Protein AF-A0A3M1ERY5-F1 (afdb_monomer_lite)

Sequence (131 aa):
EVYDDCIANGGSEDACRQRAAAALDQCLQENCQPQEPTCEERCEAHANEVYDDCIAEGGSEDACRQRAAAALDQCLQENCQPQEPTCEERCHHEAASAYEACIERGGSERRCRRYAGEIYDECLSACSRED

Secondary structure (DSSP, 8-state):
-HHHHHHHTT--HHHHHHHHHHHHHHHHHHH-PPPPPPHHHHHHHHHHHHHHHHHHTT--HHHHHHHHHHHHHHHHHHHS--PPPPHHHHHHHHHHHHHHHHHHTT--HHHHHHHHHHHHHHHHHHHTT--

pLDDT: mean 91.46, std 8.61, range [48.97, 98.19]

Structure (mmCIF, N/CA/C/O backbone):
data_AF-A0A3M1ERY5-F1
#
_entry.id   AF-A0A3M1ERY5-F1
#
loop_
_atom_site.group_PDB
_atom_site.id
_atom_site.type_symbol
_atom_site.label_atom_id
_atom_site.label_alt_id
_atom_site.label_comp_id
_atom_site.label_asym_id
_atom_site.label_entity_id
_atom_site.label_seq_id
_atom_site.pdbx_PDB_ins_code
_atom_site.Cartn_x
_atom_site.Cartn_y
_atom_site.Cartn_z
_atom_site.occupancy
_atom_site.B_iso_or_equiv
_atom_site.auth_seq_id
_atom_site.auth_comp_id
_atom_site.auth_asym_id
_atom_site.auth_atom_id
_atom_site.pdbx_PDB_model_num
ATOM 1 N N . GLU A 1 1 ? -8.649 12.795 38.380 1.00 77.00 1 GLU A N 1
ATOM 2 C CA . GLU A 1 1 ? -9.178 11.895 37.325 1.00 77.00 1 GLU A CA 1
ATOM 3 C C . GLU A 1 1 ? -10.627 11.580 37.681 1.00 77.00 1 GLU A C 1
ATOM 5 O O . GLU A 1 1 ? -10.933 11.527 38.865 1.00 77.00 1 GLU A O 1
ATOM 10 N N . VAL A 1 2 ? -11.535 11.409 36.705 1.00 91.06 2 VAL A N 1
ATOM 11 C CA . VAL A 1 2 ? -13.008 11.372 36.927 1.00 91.06 2 VAL A CA 1
ATOM 12 C C . VAL A 1 2 ? -13.436 10.412 38.051 1.00 91.06 2 VAL A C 1
ATOM 14 O O . VAL A 1 2 ? -14.388 10.696 38.780 1.00 91.06 2 VAL A O 1
ATOM 17 N N . TYR A 1 3 ? -12.723 9.296 38.213 1.00 92.31 3 TYR A N 1
ATOM 18 C CA . TYR A 1 3 ? -12.929 8.342 39.298 1.00 92.31 3 TYR A CA 1
ATOM 19 C C . TYR A 1 3 ? -12.509 8.892 40.674 1.00 92.31 3 TYR A C 1
ATOM 21 O O . TYR A 1 3 ? -13.336 8.934 41.585 1.00 92.31 3 TYR A O 1
ATOM 29 N N . ASP A 1 4 ? -11.265 9.355 40.826 1.00 94.38 4 ASP A N 1
ATOM 30 C CA . ASP A 1 4 ? -10.732 9.867 42.097 1.00 94.38 4 ASP A CA 1
ATOM 31 C C . ASP A 1 4 ? -11.486 11.103 42.587 1.00 94.38 4 ASP A C 1
ATOM 33 O O . ASP A 1 4 ? -11.796 11.218 43.773 1.00 94.38 4 ASP A O 1
ATOM 37 N N . ASP A 1 5 ? -11.862 11.991 41.665 1.00 95.00 5 ASP A N 1
ATOM 38 C CA . ASP A 1 5 ? -12.698 13.151 41.962 1.00 95.00 5 ASP A CA 1
ATOM 39 C C . ASP A 1 5 ? -14.088 12.719 42.467 1.00 95.00 5 ASP A C 1
ATOM 41 O O . ASP A 1 5 ? -14.623 13.297 43.412 1.00 95.00 5 ASP A O 1
ATOM 45 N N . CYS A 1 6 ? -14.676 11.663 41.900 1.00 96.00 6 CYS A N 1
ATOM 46 C CA . CYS A 1 6 ? -15.961 11.126 42.352 1.00 96.00 6 CYS A CA 1
ATOM 47 C C . CYS A 1 6 ? -15.879 10.493 43.755 1.00 96.00 6 CYS A C 1
ATOM 49 O O . CYS A 1 6 ? -16.754 10.744 44.591 1.00 96.00 6 CYS A O 1
ATOM 51 N N . ILE A 1 7 ? -14.817 9.731 44.042 1.00 96.81 7 ILE A N 1
ATOM 52 C CA . ILE A 1 7 ? -14.575 9.126 45.362 1.00 96.81 7 ILE A CA 1
ATOM 53 C C . ILE A 1 7 ? -14.315 10.206 46.419 1.00 96.81 7 ILE A C 1
ATOM 55 O O . ILE A 1 7 ? -14.892 10.157 47.506 1.00 96.81 7 ILE A O 1
ATOM 59 N N . ALA A 1 8 ? -13.518 11.228 46.091 1.00 95.44 8 ALA A N 1
ATOM 60 C CA . ALA A 1 8 ? -13.240 12.355 46.982 1.00 95.44 8 ALA A CA 1
ATOM 61 C C . ALA A 1 8 ? -14.504 13.155 47.352 1.00 95.44 8 ALA A C 1
ATOM 63 O O . ALA A 1 8 ? -14.572 13.741 48.431 1.00 95.44 8 ALA A O 1
ATOM 64 N N . ASN A 1 9 ? -15.526 13.136 46.491 1.00 94.31 9 ASN A N 1
ATOM 65 C CA . ASN A 1 9 ? -16.832 13.755 46.733 1.00 94.31 9 ASN A CA 1
ATOM 66 C C . ASN A 1 9 ? -17.853 12.811 47.407 1.00 94.31 9 ASN A C 1
ATOM 68 O O . ASN A 1 9 ? -19.035 13.144 47.496 1.00 94.31 9 ASN A O 1
ATOM 72 N N . GLY A 1 10 ? -17.418 11.647 47.904 1.00 94.62 10 GLY A N 1
ATOM 73 C CA . GLY A 1 10 ? -18.258 10.715 48.665 1.00 94.62 10 GLY A CA 1
ATOM 74 C C . GLY A 1 10 ? -19.144 9.803 47.812 1.00 94.62 10 GLY A C 1
ATOM 75 O O . GLY A 1 10 ? -20.107 9.234 48.329 1.00 94.62 10 GLY A O 1
ATOM 76 N N . GLY A 1 11 ? -18.850 9.663 46.516 1.00 93.94 11 GLY A N 1
ATOM 77 C CA . GLY A 1 11 ? -19.522 8.697 45.650 1.00 93.94 11 GLY A CA 1
ATOM 78 C C . GLY A 1 11 ? -19.210 7.249 46.042 1.00 93.94 11 GLY A C 1
ATOM 79 O O . GLY A 1 11 ? -18.154 6.948 46.597 1.00 93.94 11 GLY A O 1
ATOM 80 N N . SER A 1 12 ? -20.135 6.333 45.747 1.00 96.94 12 SER A N 1
ATOM 81 C CA . SER A 1 12 ? -19.866 4.903 45.899 1.00 96.94 12 SER A CA 1
ATOM 82 C C . SER A 1 12 ? -18.941 4.410 44.789 1.00 96.94 12 SER A C 1
ATOM 84 O O . SER A 1 12 ? -18.963 4.908 43.663 1.00 96.94 12 SER A O 1
ATOM 86 N N . GLU A 1 13 ? -18.162 3.379 45.096 1.00 93.62 13 GLU A N 1
ATOM 87 C CA . GLU A 1 13 ? -17.200 2.784 44.168 1.00 93.62 13 GLU A CA 1
ATOM 88 C C . GLU A 1 13 ? -17.833 2.360 42.832 1.00 93.62 13 GLU A C 1
ATOM 90 O O . GLU A 1 13 ? -17.260 2.587 41.767 1.00 93.62 13 GLU A O 1
ATOM 95 N N . ASP A 1 14 ? -19.041 1.791 42.884 1.00 95.25 14 ASP A N 1
ATOM 96 C CA . ASP A 1 14 ? -19.788 1.353 41.701 1.00 95.25 14 ASP A CA 1
ATOM 97 C C . ASP A 1 14 ? -20.256 2.542 40.844 1.00 95.25 14 ASP A C 1
ATOM 99 O O . ASP A 1 14 ? -20.030 2.575 39.633 1.00 95.25 14 ASP A O 1
ATOM 103 N N . ALA A 1 15 ? -20.807 3.582 41.481 1.00 93.62 15 ALA A N 1
ATOM 104 C CA . ALA A 1 15 ? -21.254 4.788 40.788 1.00 93.62 15 ALA A CA 1
ATOM 105 C C . ALA A 1 15 ? -20.081 5.549 40.150 1.00 93.62 15 ALA A C 1
ATOM 107 O O . ALA A 1 15 ? -20.189 6.039 39.024 1.00 93.62 15 ALA A O 1
ATOM 108 N N . CYS A 1 16 ? -18.941 5.622 40.840 1.00 96.75 16 CYS A N 1
ATOM 109 C CA . CYS A 1 16 ? -17.747 6.276 40.318 1.00 96.75 16 CYS A CA 1
ATOM 110 C C . CYS A 1 16 ? -17.117 5.495 39.160 1.00 96.75 16 CYS A C 1
ATOM 112 O O . CYS A 1 16 ? -16.678 6.114 38.189 1.00 96.75 16 CYS A O 1
ATOM 114 N N . ARG A 1 17 ? -17.138 4.153 39.195 1.00 94.94 17 ARG A N 1
ATOM 115 C CA . ARG A 1 17 ? -16.718 3.316 38.059 1.00 94.94 17 ARG A CA 1
ATOM 116 C C . ARG A 1 17 ? -17.601 3.523 36.833 1.00 94.94 17 ARG A C 1
ATOM 118 O O . ARG A 1 17 ? -17.067 3.730 35.747 1.00 94.94 17 ARG A O 1
ATOM 125 N N . GLN A 1 18 ? -18.924 3.533 36.998 1.00 95.50 18 GLN A N 1
ATOM 126 C CA . GLN A 1 18 ? -19.842 3.801 35.884 1.00 95.50 18 GLN A CA 1
ATOM 127 C C . GLN A 1 18 ? -19.605 5.188 35.276 1.00 95.50 18 GLN A C 1
ATOM 129 O O . GLN A 1 18 ? -19.573 5.336 34.057 1.00 95.50 18 GLN A O 1
ATOM 134 N N . ARG A 1 19 ? -19.378 6.204 36.116 1.00 93.81 19 ARG A N 1
ATOM 135 C CA . ARG A 1 19 ? -19.129 7.574 35.655 1.00 93.81 19 ARG A CA 1
ATOM 136 C C . ARG A 1 19 ? -17.805 7.713 34.903 1.00 93.81 19 ARG A C 1
ATOM 138 O O . ARG A 1 19 ? -17.755 8.404 33.890 1.00 93.81 19 ARG A O 1
ATOM 145 N N . ALA A 1 20 ? -16.753 7.052 35.380 1.00 93.69 20 ALA A N 1
ATOM 146 C CA . ALA A 1 20 ? -15.468 7.015 34.694 1.00 93.69 20 ALA A CA 1
ATOM 147 C C . ALA A 1 20 ? -15.560 6.264 33.355 1.00 93.69 20 ALA A C 1
ATOM 149 O O . ALA A 1 20 ? -15.027 6.741 32.358 1.00 93.69 20 ALA A O 1
ATOM 150 N N . ALA A 1 21 ? -16.289 5.143 33.310 1.00 93.06 21 ALA A N 1
ATOM 151 C CA . ALA A 1 21 ? -16.524 4.393 32.078 1.00 93.06 21 ALA A CA 1
ATOM 152 C C . ALA A 1 21 ? -17.305 5.215 31.041 1.00 93.06 21 ALA A C 1
ATOM 154 O O . ALA A 1 21 ? -16.915 5.248 29.880 1.00 93.06 21 ALA A O 1
ATOM 155 N N . ALA A 1 22 ? -18.351 5.934 31.459 1.00 93.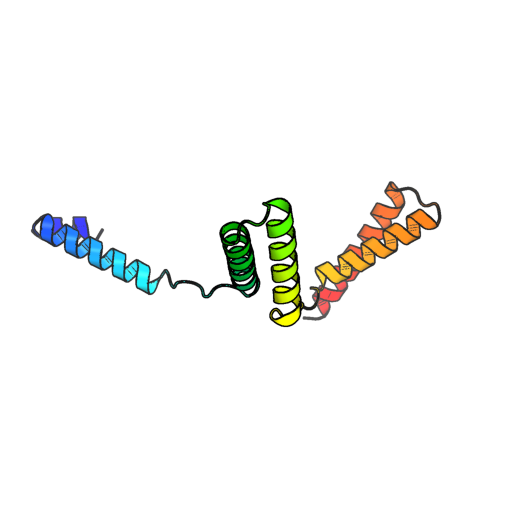88 22 ALA A N 1
ATOM 156 C CA . ALA A 1 22 ? -19.111 6.814 30.571 1.00 93.88 22 ALA A CA 1
ATOM 157 C C . ALA A 1 22 ? -18.262 7.980 30.035 1.00 93.88 22 ALA A C 1
ATOM 159 O O . ALA A 1 22 ? -18.350 8.319 28.861 1.00 93.88 22 ALA A O 1
ATOM 160 N N . ALA A 1 23 ? -17.407 8.574 30.875 1.00 92.31 23 ALA A N 1
ATOM 161 C CA . ALA A 1 23 ? -16.487 9.625 30.442 1.00 92.31 23 ALA A CA 1
ATOM 162 C C . ALA A 1 23 ? -15.432 9.105 29.448 1.00 92.31 23 ALA A C 1
ATOM 164 O O . ALA A 1 23 ? -15.070 9.815 28.512 1.00 92.31 23 ALA A O 1
ATOM 165 N N . LEU A 1 24 ? -14.955 7.870 29.634 1.00 90.19 24 LEU A N 1
ATOM 166 C CA . LEU A 1 24 ? -14.048 7.216 28.693 1.00 90.19 24 LEU A CA 1
ATOM 167 C C . LEU A 1 24 ? -14.744 6.914 27.361 1.00 90.19 24 LEU A C 1
ATOM 169 O O . LEU A 1 24 ? -14.187 7.228 26.317 1.00 90.19 24 LEU A O 1
ATOM 173 N N . ASP A 1 25 ? -15.952 6.350 27.393 1.00 89.81 25 ASP A N 1
ATOM 174 C CA . ASP A 1 25 ? -16.746 6.059 26.193 1.00 89.81 25 ASP A CA 1
ATOM 175 C C . ASP A 1 25 ? -17.012 7.329 25.377 1.00 89.81 25 ASP A C 1
ATOM 177 O O . ASP A 1 25 ? -16.753 7.365 24.177 1.00 89.81 25 ASP A O 1
ATOM 181 N N . GLN A 1 26 ? -17.408 8.411 26.050 1.00 88.94 26 GLN A N 1
ATOM 182 C CA . GLN A 1 26 ? -17.601 9.705 25.409 1.00 88.94 26 GLN A CA 1
ATOM 183 C C . GLN A 1 26 ? -16.290 10.245 24.814 1.00 88.94 26 GLN A C 1
ATOM 185 O O . GLN A 1 26 ? -16.268 10.680 23.667 1.00 88.94 26 GLN A O 1
ATOM 190 N N . CYS A 1 27 ? -15.178 10.169 25.551 1.00 89.25 27 CYS A N 1
ATOM 191 C CA . CYS A 1 27 ? -13.872 10.589 25.045 1.00 89.25 27 CYS A CA 1
ATOM 192 C C . CYS A 1 27 ? -13.480 9.810 23.781 1.00 89.25 27 CYS A C 1
ATOM 194 O O . CYS A 1 27 ? -13.023 10.411 22.811 1.00 89.25 27 CYS A O 1
ATOM 196 N N . LEU A 1 28 ? -13.700 8.494 23.766 1.00 87.81 28 LEU A N 1
ATOM 197 C CA . LEU A 1 28 ? -13.439 7.655 22.601 1.00 87.81 28 LEU A CA 1
ATOM 198 C C . LEU A 1 28 ? -14.363 8.017 21.433 1.00 87.81 28 LEU A C 1
ATOM 200 O O . LEU A 1 28 ? -13.889 8.129 20.314 1.00 87.81 28 LEU A O 1
ATOM 204 N N . GLN A 1 29 ? -15.648 8.278 21.665 1.00 84.19 29 GLN A N 1
ATOM 205 C CA . GLN A 1 29 ? -16.562 8.707 20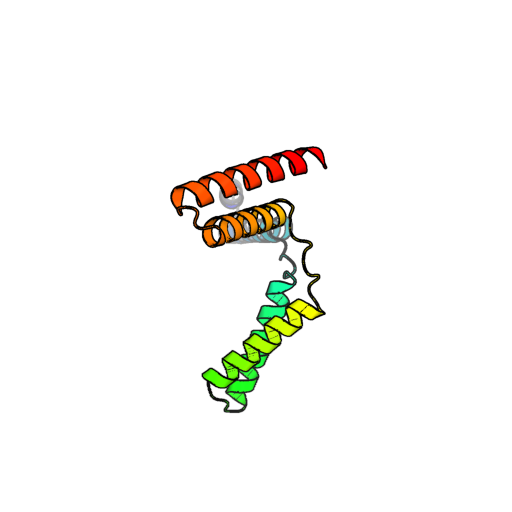.599 1.00 84.19 29 GLN A CA 1
ATOM 206 C C . GLN A 1 29 ? -16.191 10.077 20.014 1.00 84.19 29 GLN A C 1
ATOM 208 O O . GLN A 1 29 ? -16.296 10.281 18.806 1.00 84.19 29 GLN A O 1
ATOM 213 N N . GLU A 1 30 ? -15.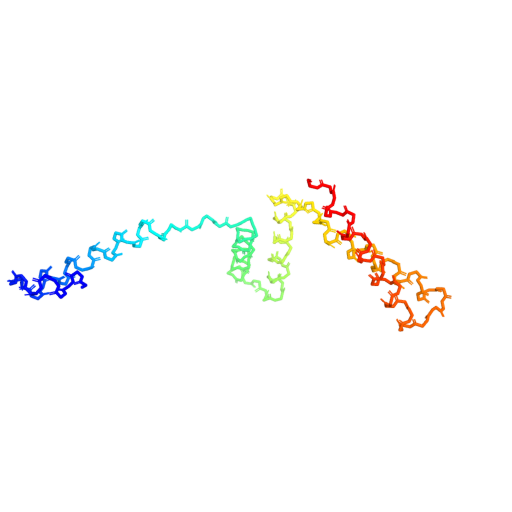756 11.016 20.857 1.00 84.88 30 GLU A N 1
ATOM 214 C CA . GLU A 1 30 ? -15.396 12.373 20.434 1.00 84.88 30 GLU A CA 1
ATOM 215 C C . GLU A 1 30 ? -14.017 12.438 19.762 1.00 84.88 30 GLU A C 1
ATOM 217 O O . GLU A 1 30 ? -13.823 13.232 18.844 1.00 84.88 30 GLU A O 1
ATOM 222 N N . ASN A 1 31 ? -13.058 11.616 20.202 1.00 86.25 31 ASN A N 1
ATOM 223 C CA . ASN A 1 31 ? -11.653 11.713 19.780 1.00 86.25 31 ASN A CA 1
ATOM 224 C C . ASN A 1 31 ? -11.182 10.541 18.912 1.00 86.25 31 ASN A C 1
ATOM 226 O O . ASN A 1 31 ? -10.112 10.615 18.309 1.00 86.25 31 ASN A O 1
ATOM 230 N N . CYS A 1 32 ? -11.950 9.458 18.838 1.00 81.75 32 CYS A N 1
ATOM 231 C CA . CYS A 1 32 ? -11.651 8.291 18.020 1.00 81.75 32 CYS A CA 1
ATOM 232 C C . CYS A 1 32 ? -12.825 8.046 17.073 1.00 81.75 32 CYS A C 1
ATOM 234 O O . CYS A 1 32 ? -13.673 7.183 17.297 1.00 81.75 32 CYS A O 1
ATOM 236 N N . GLN A 1 33 ? -12.875 8.818 15.989 1.00 72.12 33 GLN A N 1
ATOM 237 C CA . GLN A 1 33 ? -13.776 8.496 14.890 1.00 72.12 33 GLN A CA 1
ATOM 238 C C . GLN A 1 33 ? -13.216 7.290 14.124 1.00 72.12 33 GLN A C 1
ATOM 240 O O . GLN A 1 33 ? -12.019 7.285 13.813 1.00 72.12 33 GLN A O 1
ATOM 245 N N . PRO A 1 34 ? -14.037 6.267 13.817 1.00 66.06 34 PRO A N 1
ATOM 246 C CA . PRO A 1 34 ? -13.618 5.221 12.899 1.00 66.06 34 PRO A CA 1
ATOM 247 C C . PRO A 1 34 ? -13.293 5.886 11.561 1.00 66.06 34 PRO A C 1
ATOM 249 O O . PRO A 1 34 ? -14.138 6.568 10.982 1.00 66.06 34 PRO A O 1
ATOM 252 N N . GLN A 1 35 ? -12.048 5.741 11.113 1.00 72.31 35 GLN A N 1
ATOM 253 C CA . GLN A 1 35 ? -11.646 6.237 9.803 1.00 72.31 35 GLN A CA 1
ATOM 254 C C . GLN A 1 35 ? -12.347 5.387 8.745 1.00 72.31 35 GLN A C 1
ATOM 256 O O . GLN A 1 35 ? -12.407 4.161 8.867 1.00 72.31 35 GLN A O 1
ATOM 261 N N . GLU A 1 36 ? -12.924 6.039 7.737 1.00 81.25 36 GLU A N 1
ATOM 262 C CA . GLU A 1 36 ? -13.432 5.318 6.576 1.00 81.25 36 GLU A CA 1
ATOM 263 C C . GLU A 1 36 ? -12.259 4.608 5.886 1.00 81.25 36 GLU A C 1
ATOM 265 O O . GLU A 1 36 ? -11.190 5.210 5.754 1.00 81.25 36 GLU A O 1
ATOM 270 N N . PRO A 1 37 ? -12.430 3.346 5.452 1.00 86.06 37 PRO A N 1
ATOM 271 C CA . PRO A 1 37 ? -11.348 2.605 4.827 1.00 86.06 37 PRO A CA 1
ATOM 272 C C . PRO A 1 37 ? -10.912 3.287 3.529 1.00 86.06 37 PRO A C 1
ATOM 274 O O . PRO A 1 37 ? -11.742 3.692 2.696 1.00 86.06 37 PRO A O 1
ATOM 277 N N . THR A 1 38 ? -9.598 3.369 3.341 1.00 88.38 38 THR A N 1
ATOM 278 C CA . THR A 1 38 ? -8.968 3.852 2.109 1.00 88.38 38 THR A CA 1
ATOM 279 C C . THR A 1 38 ? -9.386 3.012 0.901 1.00 88.38 38 THR A C 1
ATOM 281 O O . THR A 1 38 ? -9.992 1.944 1.022 1.00 88.38 38 THR A O 1
ATOM 284 N N . CYS A 1 39 ? -9.110 3.509 -0.309 1.00 90.56 39 CYS A N 1
ATOM 285 C CA . CYS A 1 39 ? -9.419 2.744 -1.515 1.00 90.56 39 CYS A CA 1
ATOM 286 C C . CYS A 1 39 ? -8.665 1.413 -1.548 1.00 90.56 39 CYS A C 1
ATOM 288 O O . CYS A 1 39 ? -9.284 0.381 -1.812 1.00 90.56 39 CYS A O 1
ATOM 290 N N . GLU A 1 40 ? -7.376 1.441 -1.196 1.00 91.56 40 GLU A N 1
ATOM 291 C CA . GLU A 1 40 ? -6.555 0.240 -1.073 1.00 91.56 40 GLU A CA 1
ATOM 292 C C . GLU A 1 40 ? -7.145 -0.754 -0.070 1.00 91.56 40 GLU A C 1
ATOM 294 O O . GLU A 1 40 ? -7.404 -1.891 -0.454 1.00 91.56 40 GLU A O 1
ATOM 299 N N . GLU A 1 41 ? -7.486 -0.320 1.149 1.00 92.50 41 GLU A N 1
ATOM 300 C CA . GLU A 1 41 ? -8.052 -1.213 2.174 1.00 92.50 41 GLU A CA 1
ATOM 301 C C . GLU A 1 41 ? -9.360 -1.878 1.720 1.00 92.50 41 GLU A C 1
ATOM 303 O O . GLU A 1 41 ? -9.609 -3.050 2.013 1.00 92.50 41 GLU A O 1
ATOM 308 N N . ARG A 1 42 ? -10.209 -1.161 0.970 1.00 94.25 42 ARG A N 1
ATOM 309 C CA . ARG A 1 42 ? -11.437 -1.748 0.407 1.00 94.25 42 ARG A CA 1
ATOM 310 C C . ARG A 1 42 ? -11.134 -2.787 -0.670 1.00 94.25 42 ARG A C 1
ATOM 312 O O . ARG A 1 42 ? -11.804 -3.818 -0.716 1.00 94.2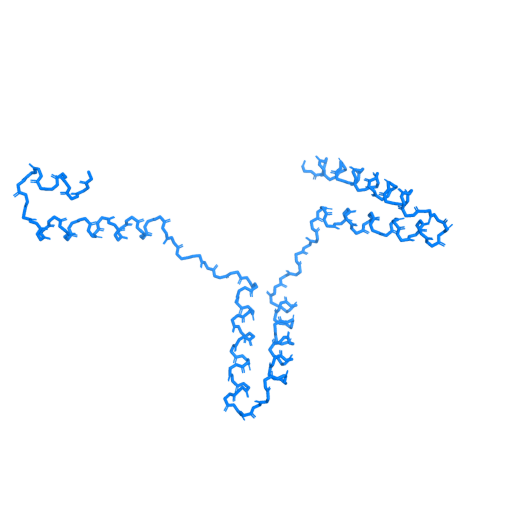5 42 ARG A O 1
ATOM 319 N N . CYS A 1 43 ? -10.153 -2.532 -1.531 1.00 95.94 43 CYS A N 1
ATOM 320 C CA . CYS A 1 43 ? -9.748 -3.492 -2.554 1.00 95.94 43 CYS A CA 1
ATOM 321 C C . CYS A 1 43 ? -9.042 -4.716 -1.949 1.00 95.94 43 CYS A C 1
ATOM 323 O O . CYS A 1 43 ? -9.264 -5.835 -2.411 1.00 95.94 43 CYS A O 1
ATOM 325 N N . GLU A 1 44 ? -8.258 -4.541 -0.884 1.00 95.44 44 GLU A N 1
ATOM 326 C CA . GLU A 1 44 ? -7.668 -5.644 -0.122 1.00 95.44 44 GLU A CA 1
ATOM 327 C C . GLU A 1 44 ? -8.741 -6.496 0.556 1.00 95.44 44 GLU A C 1
ATOM 329 O O . GLU A 1 44 ? -8.685 -7.725 0.488 1.00 95.44 44 GLU A O 1
ATOM 334 N N . ALA A 1 45 ? -9.749 -5.873 1.172 1.00 96.19 45 ALA A N 1
ATOM 335 C CA . ALA A 1 45 ? -10.883 -6.597 1.739 1.00 96.19 45 ALA A CA 1
ATOM 336 C C . ALA A 1 45 ? -11.594 -7.439 0.667 1.00 96.19 45 ALA A C 1
ATOM 338 O O . ALA A 1 45 ? -11.784 -8.638 0.862 1.00 96.19 45 ALA A O 1
ATOM 339 N N . HIS A 1 46 ? -11.872 -6.849 -0.500 1.00 95.94 46 HIS A N 1
ATOM 340 C CA . HIS A 1 46 ? -12.479 -7.565 -1.622 1.00 95.94 46 HIS A CA 1
ATOM 341 C C . HIS A 1 46 ? -11.624 -8.750 -2.105 1.00 95.94 46 HIS A C 1
ATOM 343 O O . HIS A 1 46 ? -12.138 -9.840 -2.352 1.00 95.94 46 HIS A O 1
ATOM 349 N N . ALA A 1 47 ? -10.307 -8.568 -2.217 1.00 96.94 47 ALA A N 1
ATOM 350 C CA . ALA A 1 47 ? -9.396 -9.636 -2.613 1.00 96.94 47 ALA A CA 1
ATOM 351 C C . ALA A 1 47 ? -9.371 -10.793 -1.601 1.00 96.94 47 ALA A C 1
ATOM 353 O O . ALA A 1 47 ? -9.317 -11.958 -2.002 1.00 96.94 47 ALA A O 1
ATOM 354 N N . ASN A 1 48 ? -9.448 -10.486 -0.303 1.00 97.50 48 ASN A N 1
ATOM 355 C CA . ASN A 1 48 ? -9.563 -11.500 0.744 1.00 97.50 48 ASN A CA 1
ATOM 356 C C . ASN A 1 48 ? -10.889 -12.268 0.646 1.00 97.50 48 ASN A C 1
ATOM 358 O O . ASN A 1 48 ? -10.869 -13.492 0.720 1.00 97.50 48 ASN A O 1
ATOM 362 N N . GLU A 1 49 ? -12.012 -11.595 0.377 1.00 97.75 49 GLU A N 1
ATOM 363 C CA . GLU A 1 49 ? -13.294 -12.278 0.134 1.00 97.75 49 GLU A CA 1
ATOM 364 C C . GLU A 1 49 ? -13.194 -13.249 -1.056 1.00 97.75 49 GLU A C 1
ATOM 366 O O . GLU A 1 49 ? -13.594 -14.407 -0.954 1.00 97.75 49 GLU A O 1
ATOM 371 N N . VAL A 1 50 ? -12.563 -12.829 -2.160 1.00 97.56 50 VAL A N 1
ATOM 372 C CA . VAL A 1 50 ? -12.324 -13.694 -3.332 1.00 97.56 50 VAL A CA 1
ATOM 373 C C . VAL A 1 50 ? -11.448 -14.904 -2.988 1.00 97.56 50 VAL A C 1
ATOM 375 O O . VAL A 1 50 ? -11.660 -15.999 -3.522 1.00 97.56 50 VAL A O 1
ATOM 378 N N . TYR A 1 51 ? -10.447 -14.720 -2.125 1.00 97.75 51 TYR A N 1
ATOM 379 C CA . TYR A 1 51 ? -9.612 -15.812 -1.635 1.00 97.75 51 TYR A CA 1
ATOM 380 C C . TYR A 1 51 ? -10.431 -16.809 -0.808 1.00 97.75 51 TYR A C 1
ATOM 382 O O . TYR A 1 51 ? -10.397 -18.008 -1.097 1.00 97.75 51 TYR A O 1
ATOM 390 N N . ASP A 1 52 ? -11.169 -16.318 0.186 1.00 98.06 52 ASP A N 1
ATOM 391 C CA . ASP A 1 52 ? -11.947 -17.140 1.112 1.00 98.06 52 ASP A CA 1
ATOM 392 C C . ASP A 1 52 ? -13.032 -17.935 0.379 1.00 98.06 52 ASP A C 1
ATOM 394 O O . ASP A 1 52 ? -13.163 -19.144 0.597 1.00 98.06 52 ASP A O 1
ATOM 398 N N . ASP A 1 53 ? -13.732 -17.300 -0.564 1.00 97.88 53 ASP A N 1
ATOM 399 C CA . ASP A 1 53 ? -14.712 -17.962 -1.426 1.00 97.88 53 ASP A CA 1
ATOM 400 C C . ASP A 1 53 ? -14.059 -19.079 -2.252 1.00 97.88 53 ASP A C 1
ATOM 402 O O . ASP A 1 53 ? -14.543 -20.210 -2.280 1.00 97.88 53 ASP A O 1
ATOM 406 N N . CYS A 1 54 ? -12.905 -18.809 -2.868 1.00 98.19 54 CYS A N 1
ATOM 407 C CA . CYS A 1 54 ? -12.181 -19.803 -3.660 1.00 98.19 54 CYS A CA 1
ATOM 408 C C . CYS A 1 54 ? -11.748 -21.023 -2.828 1.00 98.19 54 CYS A C 1
ATOM 410 O O . CYS A 1 54 ? -11.843 -22.162 -3.297 1.00 98.19 54 CYS A O 1
ATOM 412 N N . ILE A 1 55 ? -11.295 -20.809 -1.589 1.00 98.12 55 ILE A N 1
ATOM 413 C CA . ILE A 1 55 ? -10.945 -21.895 -0.664 1.00 98.12 55 ILE A CA 1
ATOM 414 C C . ILE A 1 55 ? -12.196 -22.676 -0.251 1.00 98.12 55 ILE A C 1
ATOM 416 O O . ILE A 1 55 ? -12.165 -23.910 -0.227 1.00 98.12 55 ILE A O 1
ATOM 420 N N . ALA A 1 56 ? -13.305 -21.988 0.028 1.00 97.62 56 ALA A N 1
ATOM 421 C CA . ALA A 1 56 ? -14.578 -22.618 0.372 1.00 97.62 56 ALA A CA 1
ATOM 422 C C . ALA A 1 56 ? -15.139 -23.476 -0.780 1.00 97.62 56 ALA A C 1
ATOM 424 O O . ALA A 1 56 ? -15.725 -24.532 -0.533 1.00 97.62 56 ALA A O 1
ATOM 425 N N . GLU A 1 57 ? -14.896 -23.079 -2.032 1.00 96.94 57 GLU A N 1
ATOM 426 C CA . GLU A 1 57 ? -15.216 -23.854 -3.240 1.00 96.94 57 GLU A CA 1
ATOM 427 C C . GLU A 1 57 ? -14.269 -25.052 -3.477 1.00 96.94 57 GLU A C 1
ATOM 429 O O . GLU A 1 57 ? -14.473 -25.838 -4.407 1.00 96.94 57 GLU A O 1
ATOM 434 N N . GLY A 1 58 ? -13.248 -25.236 -2.633 1.00 96.94 58 GLY A N 1
ATOM 435 C CA . GLY A 1 58 ? -12.286 -26.336 -2.724 1.00 96.94 58 GLY A CA 1
ATOM 436 C C . GLY A 1 58 ? -11.109 -26.067 -3.665 1.00 96.94 58 GLY A C 1
ATOM 437 O O . GLY A 1 58 ? -10.445 -27.012 -4.101 1.00 96.94 58 GLY A O 1
ATOM 438 N N . GLY A 1 59 ? -10.845 -24.800 -3.994 1.00 95.62 59 GLY A N 1
ATOM 439 C CA . GLY A 1 59 ? -9.657 -24.386 -4.731 1.00 95.62 59 GLY A CA 1
ATOM 440 C C . GLY A 1 59 ? -8.361 -24.661 -3.962 1.00 95.62 59 GLY A C 1
ATOM 441 O O . GLY A 1 59 ? -8.339 -24.790 -2.738 1.00 95.62 59 GLY A O 1
ATOM 442 N N . SER A 1 60 ? -7.247 -24.768 -4.687 1.00 97.75 60 SER A N 1
ATOM 443 C CA . SER A 1 60 ? -5.928 -24.857 -4.062 1.00 97.75 60 SER A CA 1
ATOM 444 C C . SER A 1 60 ? -5.459 -23.482 -3.591 1.00 97.75 60 SER A C 1
ATOM 446 O O . SER A 1 60 ? -5.717 -22.473 -4.243 1.00 97.75 60 SER A O 1
ATOM 448 N N . GLU A 1 61 ? -4.698 -23.453 -2.497 1.00 95.31 61 GLU A N 1
ATOM 449 C CA . GLU A 1 61 ? -4.157 -22.218 -1.915 1.00 95.31 61 GLU A CA 1
ATOM 450 C C . GLU A 1 61 ? -3.425 -21.344 -2.947 1.00 95.31 61 GLU A C 1
ATOM 452 O O . GLU A 1 61 ? -3.657 -20.140 -3.021 1.00 95.31 61 GLU A O 1
ATOM 457 N N . ASP A 1 62 ? -2.596 -21.955 -3.795 1.00 95.31 62 ASP A N 1
ATOM 458 C CA . ASP A 1 62 ? -1.839 -21.247 -4.831 1.00 95.31 62 ASP A CA 1
ATOM 459 C C . ASP A 1 62 ? -2.752 -20.613 -5.897 1.00 95.31 62 ASP A C 1
ATOM 461 O O . ASP A 1 62 ? -2.597 -19.441 -6.239 1.00 95.31 62 ASP A O 1
ATOM 465 N N . ALA A 1 63 ? -3.769 -21.349 -6.361 1.00 94.50 63 ALA A N 1
ATOM 466 C CA . ALA A 1 63 ? -4.726 -20.838 -7.339 1.00 94.50 63 ALA A CA 1
ATOM 467 C C . ALA A 1 63 ? -5.600 -19.721 -6.749 1.00 94.50 63 ALA A C 1
ATOM 469 O O . ALA A 1 63 ? -5.850 -18.715 -7.413 1.00 94.50 63 ALA A O 1
ATOM 470 N N . CYS A 1 64 ? -6.028 -19.868 -5.493 1.00 97.62 64 CYS A N 1
ATOM 471 C CA . CYS A 1 64 ? -6.830 -18.858 -4.811 1.00 97.62 64 CYS A CA 1
ATOM 472 C C . CYS A 1 64 ? -6.027 -17.585 -4.532 1.00 97.62 64 CYS A C 1
ATOM 474 O O . CYS A 1 64 ? -6.553 -16.493 -4.732 1.00 97.62 64 CYS A O 1
ATOM 476 N N . ARG A 1 65 ? -4.738 -17.690 -4.173 1.00 95.62 65 ARG A N 1
ATOM 477 C CA . ARG A 1 65 ? -3.855 -16.517 -4.045 1.00 95.62 65 ARG A CA 1
ATOM 478 C C . ARG A 1 65 ? -3.693 -15.771 -5.361 1.00 95.62 65 ARG A C 1
ATOM 480 O O . ARG A 1 65 ? -3.795 -14.550 -5.372 1.00 95.62 65 ARG A O 1
ATOM 487 N N . GLN A 1 66 ? -3.472 -16.485 -6.464 1.00 95.12 66 GLN A N 1
ATOM 488 C CA . GLN A 1 66 ? -3.373 -15.853 -7.783 1.00 95.12 66 GLN A CA 1
ATOM 489 C C . GLN A 1 66 ? -4.677 -15.139 -8.163 1.00 95.12 66 GLN A C 1
ATOM 491 O O . GLN A 1 66 ? -4.644 -14.019 -8.668 1.00 95.12 66 GLN A O 1
ATOM 496 N N . ARG A 1 67 ? -5.831 -15.755 -7.876 1.00 95.69 67 ARG A N 1
ATOM 497 C CA . ARG A 1 67 ? -7.149 -15.167 -8.149 1.00 95.69 67 ARG A CA 1
ATOM 498 C C . ARG A 1 67 ? -7.416 -13.916 -7.309 1.00 95.69 67 ARG A C 1
ATOM 500 O O . ARG A 1 67 ? -7.876 -12.917 -7.851 1.00 95.69 67 ARG A O 1
ATOM 507 N N . ALA A 1 68 ? -7.098 -13.963 -6.020 1.00 95.06 68 ALA A N 1
ATOM 508 C CA . ALA A 1 68 ? -7.217 -12.826 -5.115 1.00 95.06 68 ALA A CA 1
ATOM 509 C C . ALA A 1 68 ? -6.294 -11.670 -5.521 1.00 95.06 68 ALA A C 1
ATOM 511 O O . ALA A 1 68 ? -6.733 -10.527 -5.580 1.00 95.06 68 ALA A O 1
ATOM 512 N N . ALA A 1 69 ? -5.043 -11.966 -5.889 1.00 93.31 69 ALA A N 1
ATOM 513 C CA . ALA A 1 69 ? -4.101 -10.960 -6.376 1.00 93.31 69 ALA A CA 1
ATOM 514 C C . ALA A 1 69 ? -4.594 -10.276 -7.663 1.00 93.31 69 ALA A C 1
ATOM 516 O O . ALA A 1 69 ? -4.501 -9.058 -7.782 1.00 93.31 69 ALA A O 1
ATOM 517 N N . ALA A 1 70 ? -5.167 -11.038 -8.600 1.00 93.88 70 ALA A N 1
ATOM 518 C CA . ALA A 1 70 ? -5.764 -10.472 -9.808 1.00 93.88 70 ALA A CA 1
ATOM 519 C C . ALA A 1 70 ? -6.991 -9.592 -9.500 1.00 93.88 70 ALA A C 1
ATOM 521 O O . ALA A 1 70 ? -7.151 -8.538 -10.108 1.00 93.88 70 ALA A O 1
ATOM 522 N N . ALA A 1 71 ? -7.834 -9.996 -8.543 1.00 94.62 71 ALA A N 1
ATOM 523 C CA . ALA A 1 71 ? -8.980 -9.197 -8.104 1.00 94.62 71 ALA A CA 1
ATOM 524 C C . ALA A 1 71 ? -8.551 -7.889 -7.416 1.00 94.62 71 ALA A C 1
ATOM 526 O O . ALA A 1 71 ? -9.170 -6.851 -7.646 1.00 94.62 71 ALA A O 1
ATOM 527 N N . LEU A 1 72 ? -7.476 -7.925 -6.618 1.00 94.12 72 LEU A N 1
ATOM 528 C CA . LEU A 1 72 ? -6.877 -6.737 -6.006 1.00 94.12 72 LEU A CA 1
ATOM 529 C C . LEU A 1 72 ? -6.387 -5.753 -7.072 1.00 94.12 72 LEU A C 1
ATOM 531 O O . LEU A 1 72 ? -6.793 -4.596 -7.061 1.00 94.12 72 LEU A O 1
ATOM 535 N N . ASP A 1 73 ? -5.550 -6.224 -7.998 1.00 91.00 73 ASP A N 1
ATOM 536 C CA . ASP A 1 73 ? -4.967 -5.409 -9.070 1.00 91.00 73 ASP A CA 1
ATOM 537 C C . ASP A 1 73 ? -6.055 -4.745 -9.925 1.00 91.00 73 ASP A C 1
ATOM 539 O O . ASP A 1 73 ? -6.063 -3.526 -10.108 1.00 91.00 73 ASP A O 1
ATOM 543 N N . GLN A 1 74 ? -7.051 -5.532 -10.337 1.00 91.88 74 GLN A N 1
ATOM 544 C CA . GLN A 1 74 ? -8.197 -5.032 -11.082 1.00 91.88 74 GLN A CA 1
ATOM 545 C C . GLN A 1 74 ? -8.989 -3.988 -10.277 1.00 91.88 74 GLN A C 1
ATOM 547 O O . GLN A 1 74 ? -9.317 -2.923 -10.803 1.00 91.88 74 GLN A O 1
ATOM 552 N N . CYS A 1 75 ? -9.278 -4.255 -9.000 1.00 94.06 75 CYS A N 1
ATOM 553 C CA . CYS A 1 75 ? -10.008 -3.316 -8.151 1.00 94.06 75 CYS A CA 1
ATOM 554 C C . CYS A 1 75 ? -9.269 -1.983 -8.019 1.00 94.06 75 CYS A C 1
ATOM 556 O O . CYS A 1 75 ? -9.892 -0.933 -8.195 1.00 94.06 75 CYS A O 1
ATOM 558 N N . LEU A 1 76 ? -7.957 -2.027 -7.765 1.00 91.38 76 LEU A N 1
ATOM 559 C CA . LEU A 1 76 ? -7.114 -0.841 -7.659 1.00 91.38 76 LEU A CA 1
ATOM 560 C C . LEU A 1 76 ? -7.126 -0.048 -8.966 1.00 91.38 76 LEU A C 1
ATOM 562 O O . LEU A 1 76 ? -7.323 1.160 -8.935 1.00 91.38 76 LEU A O 1
ATOM 566 N N . GLN A 1 77 ? -6.991 -0.712 -10.113 1.00 87.25 77 GLN A N 1
ATOM 567 C CA . GLN A 1 77 ? -6.975 -0.042 -11.411 1.00 87.25 77 GLN A CA 1
ATOM 568 C C . GLN A 1 77 ? -8.326 0.594 -11.783 1.00 87.25 77 GLN A C 1
ATOM 570 O O . GLN A 1 77 ? -8.357 1.665 -12.391 1.00 87.25 77 GLN A O 1
ATOM 575 N N . GLU A 1 78 ? -9.442 -0.069 -11.471 1.00 87.25 78 GLU A N 1
ATOM 576 C CA . GLU A 1 78 ? -10.781 0.384 -11.868 1.00 87.25 78 GLU A CA 1
ATOM 577 C C . GLU A 1 78 ? -11.397 1.391 -10.890 1.00 87.25 78 GLU A C 1
ATOM 579 O O . GLU A 1 78 ? -12.133 2.288 -11.308 1.00 87.25 78 GLU A O 1
ATOM 584 N N . ASN A 1 79 ? -11.132 1.235 -9.591 1.00 86.19 79 ASN A N 1
ATOM 585 C CA . ASN A 1 79 ? -11.848 1.950 -8.531 1.00 86.19 79 ASN A CA 1
ATOM 586 C C . ASN A 1 79 ? -10.970 2.942 -7.777 1.00 86.19 79 ASN A C 1
ATOM 588 O O . ASN A 1 79 ? -11.501 3.883 -7.180 1.00 86.19 79 ASN A O 1
ATOM 592 N N . CYS A 1 80 ? -9.652 2.754 -7.795 1.00 87.50 80 CYS A N 1
ATOM 593 C CA . CYS A 1 80 ? -8.724 3.711 -7.223 1.00 87.50 80 CYS A CA 1
ATOM 594 C C . CYS A 1 80 ? -8.158 4.555 -8.361 1.00 87.50 80 CYS A C 1
ATOM 596 O O . CYS A 1 80 ? -7.665 4.043 -9.363 1.00 87.50 80 CYS A O 1
ATOM 598 N N . GLN A 1 81 ? -8.273 5.881 -8.243 1.00 72.44 81 GLN A N 1
ATOM 599 C CA . GLN A 1 81 ? -7.586 6.751 -9.191 1.00 72.44 81 GLN A CA 1
ATOM 600 C C . GLN A 1 81 ? -6.092 6.431 -9.101 1.00 72.44 81 GLN A C 1
ATOM 602 O O . GLN A 1 81 ? -5.573 6.415 -7.980 1.00 72.44 81 GLN A O 1
ATOM 607 N N . PRO A 1 82 ? -5.396 6.179 -10.227 1.00 63.88 82 PRO A N 1
ATOM 608 C CA . PRO A 1 82 ? -3.947 6.168 -10.198 1.00 63.88 82 PRO A CA 1
ATOM 609 C C . PRO A 1 82 ? -3.549 7.535 -9.659 1.00 63.88 82 PRO A C 1
ATOM 611 O O . PRO A 1 82 ? -3.865 8.555 -10.275 1.00 63.88 82 PRO A O 1
ATOM 614 N N . GLN A 1 83 ? -2.961 7.559 -8.463 1.00 64.19 83 GLN A N 1
ATOM 615 C CA . GLN A 1 83 ? -2.445 8.804 -7.923 1.00 64.19 83 GLN A CA 1
ATOM 616 C C . GLN A 1 83 ? -1.465 9.332 -8.963 1.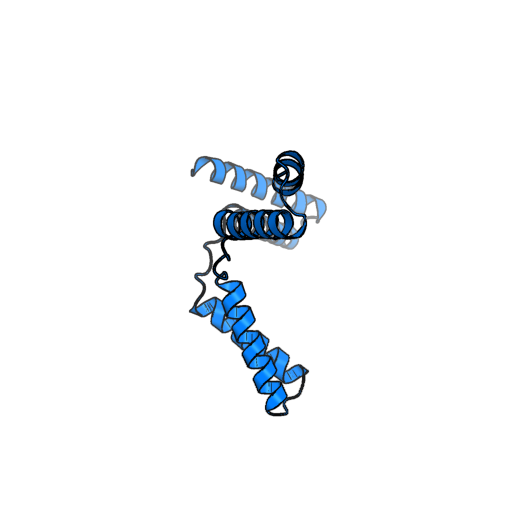00 64.19 83 GLN A C 1
ATOM 618 O O . GLN A 1 83 ? -0.601 8.587 -9.438 1.00 64.19 83 GLN A O 1
ATOM 623 N N . GLU A 1 84 ? -1.663 10.579 -9.394 1.00 72.75 84 GLU A N 1
ATOM 624 C CA . GLU A 1 84 ? -0.661 11.209 -10.239 1.00 72.75 84 GLU A CA 1
ATOM 625 C C . GLU A 1 84 ? 0.661 11.115 -9.480 1.00 72.75 84 GLU A C 1
ATOM 627 O O . GLU A 1 84 ? 0.686 11.445 -8.288 1.00 72.75 84 GLU A O 1
ATOM 632 N N . PRO A 1 85 ? 1.728 10.603 -10.120 1.00 78.88 85 PRO A N 1
ATOM 633 C CA . PRO A 1 85 ? 2.980 10.394 -9.426 1.00 78.88 85 PRO A CA 1
ATOM 634 C C . PRO A 1 85 ? 3.391 11.725 -8.820 1.00 78.88 85 PRO A C 1
ATOM 636 O O . PRO A 1 85 ? 3.381 12.762 -9.501 1.00 78.88 85 PRO A O 1
ATOM 639 N N . THR A 1 86 ? 3.733 11.698 -7.536 1.00 86.50 86 THR A N 1
ATOM 640 C CA . THR A 1 86 ? 4.219 12.887 -6.850 1.00 86.50 86 THR A CA 1
ATOM 641 C C . THR A 1 86 ? 5.409 13.456 -7.619 1.00 86.50 86 THR A C 1
ATOM 643 O O . THR A 1 86 ? 6.082 12.759 -8.389 1.00 86.50 86 THR A O 1
ATOM 646 N N . CYS A 1 87 ? 5.706 14.740 -7.414 1.00 90.38 87 CYS A N 1
ATOM 647 C CA . CYS A 1 87 ? 6.946 15.296 -7.950 1.00 90.38 87 CYS A CA 1
ATOM 648 C C . CYS A 1 87 ? 8.147 14.389 -7.618 1.00 90.38 87 CYS A C 1
ATOM 650 O O . CYS A 1 87 ? 8.957 14.104 -8.497 1.00 90.38 87 CYS A O 1
ATOM 652 N N . GLU A 1 88 ? 8.242 13.926 -6.368 1.00 90.19 88 GLU A N 1
ATOM 653 C CA . GLU A 1 88 ? 9.358 13.109 -5.901 1.00 90.19 88 GLU A CA 1
ATOM 654 C C . GLU A 1 88 ? 9.493 11.817 -6.716 1.00 90.19 88 GLU A C 1
ATOM 656 O O . GLU A 1 88 ? 10.578 11.501 -7.208 1.00 90.19 88 GLU A O 1
ATOM 661 N N . GLU A 1 89 ? 8.383 11.116 -6.949 1.00 89.19 89 GLU A N 1
ATOM 662 C CA . GLU A 1 89 ? 8.349 9.902 -7.769 1.00 89.19 89 GLU A CA 1
ATOM 663 C C . GLU A 1 89 ? 8.747 10.173 -9.223 1.00 89.19 89 GLU A C 1
ATOM 665 O O . GLU A 1 89 ? 9.520 9.412 -9.816 1.00 89.19 89 GLU A O 1
ATOM 670 N N . ARG A 1 90 ? 8.286 11.290 -9.798 1.00 92.06 90 ARG A N 1
ATOM 671 C CA . ARG A 1 90 ? 8.683 11.714 -11.149 1.00 92.06 90 ARG A CA 1
ATOM 672 C C . ARG A 1 90 ? 10.187 11.988 -11.229 1.00 92.06 90 ARG A C 1
ATOM 674 O O . ARG A 1 90 ? 10.840 11.519 -12.162 1.00 92.06 90 ARG A O 1
ATOM 681 N N . CYS A 1 91 ? 10.746 12.684 -10.240 1.00 95.69 91 CYS A N 1
ATOM 682 C CA . CYS A 1 91 ? 12.179 12.958 -10.156 1.00 95.69 91 CYS A CA 1
ATOM 683 C C . CYS A 1 91 ? 12.998 11.679 -9.971 1.00 95.69 91 CYS A C 1
ATOM 685 O O . CYS A 1 91 ? 14.059 11.522 -10.581 1.00 95.69 91 CYS A O 1
ATOM 687 N N . HIS A 1 92 ? 12.503 10.732 -9.174 1.00 94.56 92 HIS A N 1
ATOM 688 C CA . HIS A 1 92 ? 13.126 9.423 -9.016 1.00 94.56 92 HIS A CA 1
ATOM 689 C C . HIS A 1 92 ? 13.171 8.648 -10.334 1.00 94.56 92 HIS A C 1
ATOM 691 O O . HIS A 1 92 ? 14.218 8.096 -10.681 1.00 94.56 92 HIS A O 1
ATOM 697 N N . HIS A 1 93 ? 12.072 8.637 -11.090 1.00 94.38 93 HIS A N 1
ATOM 698 C CA . HIS A 1 93 ? 12.011 7.983 -12.395 1.00 94.38 93 HIS A CA 1
ATOM 699 C C . HIS A 1 93 ? 12.979 8.622 -13.407 1.00 94.38 93 HIS A C 1
ATOM 701 O O . HIS A 1 93 ? 13.670 7.917 -14.150 1.00 94.38 93 HIS A O 1
ATOM 707 N N . GLU A 1 94 ? 13.080 9.952 -13.419 1.00 94.81 94 GLU A N 1
ATOM 708 C CA . GLU A 1 94 ? 14.027 10.677 -14.273 1.00 94.81 94 GLU A CA 1
ATOM 709 C C . GLU A 1 94 ? 15.486 10.341 -13.925 1.00 94.81 94 GLU A C 1
ATOM 711 O O . GLU A 1 94 ? 16.282 9.994 -14.802 1.00 94.81 94 GLU A O 1
ATOM 716 N N . ALA A 1 95 ? 15.826 10.355 -12.636 1.00 96.81 95 ALA A N 1
ATOM 717 C CA . ALA A 1 95 ? 17.150 9.987 -12.151 1.00 96.81 95 ALA A CA 1
ATOM 718 C C . ALA A 1 95 ? 17.504 8.523 -12.462 1.00 96.81 95 ALA A C 1
ATOM 720 O O . ALA A 1 95 ? 18.632 8.236 -12.873 1.00 96.81 95 ALA A O 1
ATOM 721 N N . ALA A 1 96 ? 16.551 7.598 -12.313 1.00 95.56 96 ALA A N 1
ATOM 722 C CA . ALA A 1 96 ? 16.730 6.192 -12.671 1.00 95.56 96 ALA A CA 1
ATOM 723 C C . ALA A 1 96 ? 17.009 6.032 -14.175 1.00 95.56 96 ALA A C 1
ATOM 725 O O . ALA A 1 96 ? 18.003 5.410 -14.552 1.00 95.56 96 ALA A O 1
ATOM 726 N N . SER A 1 97 ? 16.228 6.708 -15.020 1.00 96.19 97 SER A N 1
ATOM 727 C CA . SER A 1 97 ? 16.432 6.712 -16.475 1.00 96.19 97 SER A CA 1
ATOM 728 C C . SER A 1 97 ? 17.815 7.268 -16.857 1.00 96.19 97 SER A C 1
ATOM 730 O O . SER A 1 97 ? 18.511 6.727 -17.720 1.00 96.19 97 SER A O 1
ATOM 732 N N . ALA A 1 98 ? 18.263 8.336 -16.186 1.00 95.56 98 ALA A N 1
ATOM 733 C CA . ALA A 1 98 ? 19.589 8.922 -16.383 1.00 95.56 98 ALA A CA 1
ATOM 734 C C . ALA A 1 98 ? 20.728 7.991 -15.924 1.00 95.56 98 ALA A C 1
AT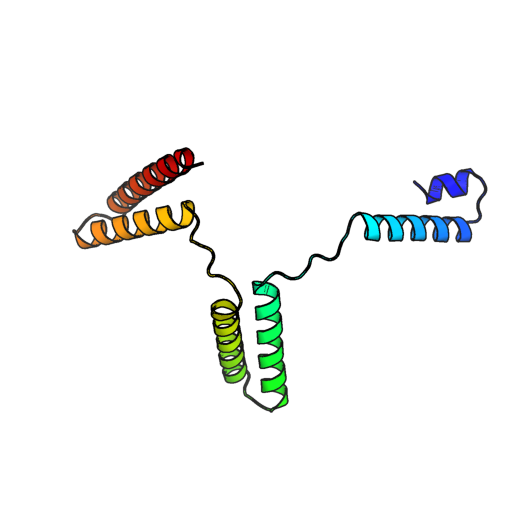OM 736 O O . ALA A 1 98 ? 21.788 7.937 -16.562 1.00 95.56 98 ALA A O 1
ATOM 737 N N . TYR A 1 99 ? 20.517 7.244 -14.836 1.00 96.50 99 TYR A N 1
ATOM 738 C CA . TYR A 1 99 ? 21.442 6.217 -14.361 1.00 96.50 99 TYR A CA 1
ATOM 739 C C . TYR A 1 99 ? 21.608 5.102 -15.397 1.00 96.50 99 TYR A C 1
ATOM 741 O O . TYR A 1 99 ? 22.739 4.794 -15.782 1.00 96.50 99 TYR A O 1
ATOM 749 N N . GLU A 1 100 ? 20.500 4.529 -15.869 1.00 97.38 100 GLU A N 1
ATOM 750 C CA . GLU A 1 100 ? 20.493 3.434 -16.844 1.00 97.38 100 GLU A CA 1
ATOM 751 C C . GLU A 1 100 ? 21.195 3.853 -18.136 1.00 97.38 100 GLU A C 1
ATOM 753 O O . GLU A 1 100 ? 22.175 3.222 -18.539 1.00 97.38 100 GLU A O 1
ATOM 758 N N . ALA A 1 101 ? 20.818 5.006 -18.696 1.00 97.25 101 ALA A N 1
ATOM 759 C CA . ALA A 1 101 ? 21.451 5.546 -19.895 1.00 97.25 101 ALA A CA 1
ATOM 760 C C . ALA A 1 101 ? 22.963 5.793 -19.713 1.00 97.25 101 ALA A C 1
ATOM 762 O O . ALA A 1 101 ? 23.748 5.653 -20.656 1.00 97.25 101 ALA A O 1
ATOM 763 N N . CYS A 1 102 ? 23.407 6.174 -18.511 1.00 97.88 102 CYS A N 1
ATOM 764 C CA . CYS A 1 102 ? 24.827 6.334 -18.200 1.00 97.88 102 CYS A CA 1
ATOM 765 C C . CYS A 1 102 ? 25.573 4.990 -18.186 1.00 97.88 102 CYS A C 1
ATOM 767 O O . CYS A 1 102 ? 26.684 4.905 -18.721 1.00 97.88 102 CYS A O 1
ATOM 769 N N . ILE A 1 103 ? 24.974 3.943 -17.612 1.00 98.00 103 ILE A N 1
ATOM 770 C CA . ILE A 1 103 ? 25.545 2.590 -17.587 1.00 98.00 103 ILE A CA 1
ATOM 771 C C . ILE A 1 103 ? 25.625 2.010 -19.000 1.00 98.00 103 ILE A C 1
ATOM 773 O O . ILE A 1 103 ? 26.676 1.499 -19.387 1.00 98.00 103 ILE A O 1
ATOM 777 N N . GLU A 1 104 ? 24.569 2.157 -19.802 1.00 97.81 104 GLU A N 1
ATOM 778 C CA . GLU A 1 104 ? 24.538 1.693 -21.196 1.00 97.81 104 GLU A CA 1
ATOM 779 C C . GLU A 1 104 ? 25.629 2.342 -22.058 1.00 97.81 104 GLU A C 1
ATOM 781 O O . GLU A 1 104 ? 26.192 1.715 -22.955 1.00 97.81 104 GLU A O 1
ATOM 786 N N . ARG A 1 105 ? 26.002 3.588 -21.747 1.00 96.75 105 ARG A N 1
ATOM 787 C CA . ARG A 1 105 ? 27.111 4.310 -22.393 1.00 96.75 105 ARG A CA 1
ATOM 788 C C . ARG A 1 105 ? 28.498 3.901 -21.876 1.00 96.75 105 ARG A C 1
ATOM 790 O O . ARG A 1 105 ? 29.494 4.520 -22.249 1.00 96.75 105 ARG A O 1
ATOM 797 N N . GLY A 1 106 ? 28.584 2.879 -21.024 1.00 96.62 106 GLY A N 1
ATOM 798 C CA . GLY A 1 106 ? 29.833 2.379 -20.446 1.00 96.62 106 GLY A CA 1
ATOM 799 C C . GLY A 1 106 ? 30.331 3.186 -19.244 1.00 96.62 106 GLY A C 1
ATOM 800 O O . GLY A 1 106 ? 31.513 3.119 -18.893 1.00 96.62 106 GLY A O 1
ATOM 801 N N . GLY A 1 107 ? 29.460 3.978 -18.614 1.00 95.88 107 GLY A N 1
ATOM 802 C CA . GLY A 1 107 ? 29.766 4.665 -17.367 1.00 95.88 107 GLY A CA 1
ATOM 803 C C . GLY A 1 107 ? 30.003 3.680 -16.219 1.00 95.88 107 GLY A C 1
ATOM 804 O O . GLY A 1 107 ? 29.463 2.580 -16.183 1.00 95.88 107 GLY A O 1
ATOM 805 N N . SER A 1 108 ? 30.831 4.069 -15.247 1.00 97.69 108 SER A N 1
ATOM 806 C CA . SER A 1 108 ? 30.999 3.270 -14.031 1.00 97.69 108 SER A CA 1
ATOM 807 C C . SER A 1 108 ? 29.851 3.526 -13.058 1.00 97.69 108 SER A C 1
ATOM 809 O O . SER A 1 108 ? 29.436 4.673 -12.899 1.00 97.69 108 SER A O 1
ATOM 811 N N . GLU A 1 109 ? 29.422 2.496 -12.326 1.00 94.00 109 GLU A N 1
ATOM 812 C CA . GLU A 1 109 ? 28.346 2.572 -11.321 1.00 94.00 109 GLU A CA 1
ATOM 813 C C . GLU A 1 109 ? 28.476 3.790 -10.396 1.00 94.00 109 GLU A C 1
ATOM 815 O O . GLU A 1 109 ? 27.540 4.570 -10.242 1.00 94.00 109 GLU A O 1
ATOM 820 N N . ARG A 1 110 ? 29.675 4.026 -9.846 1.00 97.06 110 ARG A N 1
ATOM 821 C CA . ARG A 1 110 ? 29.938 5.183 -8.976 1.00 97.06 110 ARG A CA 1
ATOM 822 C C . ARG A 1 110 ? 29.680 6.525 -9.674 1.00 97.06 110 ARG A C 1
ATOM 824 O O . ARG A 1 110 ? 29.189 7.453 -9.037 1.00 97.06 110 ARG A O 1
ATOM 831 N N . ARG A 1 111 ? 30.050 6.654 -10.952 1.00 96.44 111 ARG A N 1
ATOM 832 C CA . ARG A 1 111 ? 29.822 7.883 -11.729 1.00 96.44 111 ARG A CA 1
ATOM 833 C C . ARG A 1 111 ? 28.349 8.049 -12.066 1.00 96.44 111 ARG A C 1
ATOM 835 O O . ARG A 1 111 ? 27.824 9.134 -11.860 1.00 96.44 111 ARG A O 1
ATOM 842 N N . CYS A 1 112 ? 27.701 6.984 -12.525 1.00 97.62 112 CYS A N 1
ATOM 843 C CA . CYS A 1 112 ? 26.296 7.029 -12.904 1.00 97.62 112 CYS A CA 1
ATOM 844 C C . CYS A 1 112 ? 25.393 7.293 -11.699 1.00 97.62 112 CYS A C 1
ATOM 846 O O . CYS A 1 112 ? 24.481 8.101 -11.805 1.00 97.62 112 CYS A O 1
ATOM 848 N N . ARG A 1 113 ? 25.697 6.724 -10.523 1.00 97.31 113 ARG A N 1
ATOM 849 C CA . ARG A 1 113 ? 24.973 7.027 -9.278 1.00 97.31 113 ARG A CA 1
ATOM 850 C C . ARG A 1 113 ? 25.083 8.501 -8.899 1.00 97.31 113 ARG A C 1
ATOM 852 O O . ARG A 1 113 ? 24.091 9.102 -8.512 1.00 97.31 113 ARG A O 1
ATOM 859 N N . ARG A 1 114 ? 26.281 9.088 -9.016 1.00 97.50 114 ARG A N 1
ATOM 860 C CA . ARG A 1 114 ? 26.479 10.520 -8.746 1.00 97.50 114 ARG A CA 1
ATOM 861 C C . ARG A 1 114 ? 25.691 11.383 -9.733 1.00 97.50 114 ARG A C 1
ATOM 863 O O . ARG A 1 114 ? 25.013 12.298 -9.298 1.00 97.50 114 ARG A O 1
ATOM 870 N N . TYR A 1 115 ? 25.761 11.057 -11.021 1.00 95.75 115 TYR A N 1
ATOM 871 C CA . TYR A 1 115 ? 25.048 11.778 -12.075 1.00 95.75 115 TYR A CA 1
ATOM 872 C C . TYR A 1 115 ? 23.524 11.725 -11.894 1.00 95.75 115 TYR A C 1
ATOM 874 O O . TYR A 1 115 ? 22.866 12.754 -11.945 1.00 95.75 115 TYR A O 1
ATOM 882 N N . ALA A 1 116 ? 22.973 10.546 -11.607 1.00 96.88 116 ALA A N 1
ATOM 883 C CA . ALA A 1 116 ? 21.555 10.379 -11.306 1.00 96.88 116 ALA A CA 1
ATOM 884 C C . ALA A 1 116 ? 21.125 11.142 -10.045 1.00 96.88 116 ALA A C 1
ATOM 886 O O . ALA A 1 116 ? 20.061 11.747 -10.036 1.00 96.88 116 ALA A O 1
ATOM 887 N N . GLY A 1 117 ? 21.965 11.166 -9.003 1.00 96.69 117 GLY A N 1
ATOM 888 C CA . GLY A 1 117 ? 21.717 11.987 -7.815 1.00 96.69 117 GLY A CA 1
ATOM 889 C C . GLY A 1 117 ? 21.678 13.487 -8.126 1.00 96.69 117 GLY A C 1
ATOM 890 O O . GLY A 1 117 ? 20.799 14.179 -7.637 1.00 96.69 117 GLY A O 1
ATOM 891 N N . GLU A 1 118 ? 22.576 13.979 -8.989 1.00 97.06 118 GLU A N 1
ATOM 892 C CA . GLU A 1 118 ? 22.569 15.383 -9.436 1.00 97.06 118 GLU A CA 1
ATOM 893 C C . GLU A 1 118 ? 21.272 15.731 -10.203 1.00 97.06 118 GLU A C 1
ATOM 895 O O . GLU A 1 118 ? 20.694 16.786 -9.959 1.00 97.06 118 GLU A O 1
ATOM 900 N N . ILE A 1 119 ? 20.783 14.829 -11.066 1.00 96.12 119 ILE A N 1
ATOM 901 C CA . ILE A 1 119 ? 19.494 14.968 -11.776 1.00 96.12 119 ILE A CA 1
ATOM 902 C C . ILE A 1 119 ? 18.319 15.001 -10.784 1.00 96.12 119 ILE A C 1
ATOM 904 O O . ILE A 1 119 ? 17.433 15.846 -10.891 1.00 96.12 119 ILE A O 1
ATOM 908 N N . TYR A 1 120 ? 18.326 14.104 -9.796 1.00 95.88 120 TYR A N 1
ATOM 909 C CA . TYR A 1 120 ? 17.284 14.023 -8.773 1.00 95.88 120 TYR A CA 1
ATOM 910 C C . TYR A 1 120 ? 17.176 15.313 -7.945 1.00 95.88 120 TYR A C 1
ATOM 912 O O . TYR A 1 120 ? 16.091 15.881 -7.829 1.00 95.88 120 TYR A O 1
ATOM 920 N N . ASP A 1 121 ? 18.301 15.804 -7.413 1.00 96.00 121 ASP A N 1
ATOM 921 C CA . ASP A 1 121 ? 18.368 17.041 -6.622 1.00 96.00 121 ASP A CA 1
ATOM 922 C C . ASP A 1 121 ? 17.909 18.271 -7.427 1.00 96.00 121 ASP A C 1
ATOM 924 O O . ASP A 1 121 ? 17.201 19.142 -6.906 1.00 96.00 121 ASP A O 1
ATOM 928 N N . GLU A 1 122 ? 18.293 18.353 -8.706 1.00 95.44 122 GLU A N 1
ATOM 929 C CA . GLU A 1 122 ? 17.865 19.437 -9.596 1.00 95.44 122 GLU A CA 1
ATOM 930 C C . GLU A 1 122 ? 16.350 19.397 -9.835 1.00 95.44 122 GLU A C 1
ATOM 932 O O . GLU A 1 122 ? 15.682 20.429 -9.713 1.00 95.44 122 GLU A O 1
ATOM 937 N N . CYS A 1 123 ? 15.800 18.210 -10.094 1.00 95.94 123 CYS A N 1
ATOM 938 C CA . CYS A 1 123 ? 14.369 18.011 -10.288 1.00 95.94 123 CYS A CA 1
ATOM 939 C C . CYS A 1 123 ? 13.555 18.370 -9.029 1.00 95.94 123 CYS A C 1
ATOM 941 O O . CYS A 1 123 ? 12.614 19.160 -9.112 1.00 95.94 123 CYS A O 1
ATOM 943 N N . LEU A 1 124 ? 13.960 17.907 -7.839 1.00 94.12 124 LEU A N 1
ATOM 944 C CA . LEU A 1 124 ? 13.287 18.268 -6.580 1.00 94.12 124 LEU A CA 1
ATOM 945 C C . LEU A 1 124 ? 13.327 19.777 -6.299 1.00 94.12 124 LEU A C 1
ATOM 947 O O . LEU A 1 124 ? 12.362 20.369 -5.797 1.00 94.12 124 LEU A O 1
ATOM 951 N N . SER A 1 125 ? 14.441 20.420 -6.656 1.00 93.38 125 SER A N 1
ATOM 952 C CA . SER A 1 125 ? 14.595 21.870 -6.541 1.00 93.38 125 SER A CA 1
ATOM 953 C C . SER A 1 125 ? 13.666 22.633 -7.488 1.00 93.38 125 SER A C 1
ATOM 955 O O . SER A 1 125 ? 13.294 23.768 -7.184 1.00 93.38 125 SER A O 1
ATOM 957 N N . ALA A 1 126 ? 13.313 22.052 -8.639 1.00 89.81 126 ALA A N 1
ATOM 958 C CA . ALA A 1 126 ? 12.338 22.623 -9.562 1.00 89.81 126 ALA A CA 1
ATOM 959 C C . ALA A 1 126 ? 10.916 22.511 -9.001 1.00 89.81 126 ALA A C 1
ATOM 961 O O . ALA A 1 126 ? 10.220 23.520 -8.947 1.00 89.81 126 ALA A O 1
ATOM 962 N N . CYS A 1 127 ? 10.547 21.354 -8.452 1.00 86.81 127 CYS A N 1
ATOM 963 C CA . CYS A 1 127 ? 9.219 21.160 -7.876 1.00 86.81 127 CYS A CA 1
ATOM 964 C C . CYS A 1 127 ? 8.916 22.061 -6.682 1.00 86.81 127 CYS A C 1
ATOM 966 O O . CYS A 1 127 ? 7.796 22.532 -6.531 1.00 86.81 127 CYS A O 1
ATOM 968 N N . SER A 1 128 ? 9.921 22.365 -5.855 1.00 77.25 128 SER A N 1
ATOM 969 C CA . SER A 1 128 ? 9.777 23.310 -4.734 1.00 77.25 128 SER A CA 1
ATOM 970 C C . SER A 1 128 ? 9.443 24.746 -5.179 1.00 77.25 128 SER A C 1
ATOM 972 O O . SER A 1 128 ? 9.234 25.616 -4.338 1.00 77.25 128 SER A O 1
ATOM 974 N N . ARG A 1 129 ? 9.471 25.032 -6.488 1.00 71.81 129 ARG A N 1
ATOM 975 C CA . ARG A 1 129 ? 9.136 26.334 -7.087 1.00 71.81 129 ARG A CA 1
ATOM 976 C C . ARG A 1 129 ? 7.793 26.329 -7.823 1.00 71.81 129 ARG A C 1
ATOM 978 O O . ARG A 1 129 ? 7.415 27.375 -8.344 1.00 71.81 129 ARG A O 1
ATOM 985 N N . GLU A 1 130 ? 7.136 25.176 -7.920 1.00 60.31 130 GLU A N 1
ATOM 986 C CA . GLU A 1 130 ? 5.867 24.987 -8.633 1.00 60.31 130 GLU A CA 1
ATOM 987 C C . GLU A 1 130 ? 4.639 25.023 -7.693 1.00 60.31 130 GLU A C 1
ATOM 989 O O . GLU A 1 130 ? 3.521 24.878 -8.182 1.00 60.31 130 GLU A O 1
ATOM 994 N N . ASP A 1 131 ? 4.843 25.265 -6.387 1.00 48.97 131 ASP A N 1
ATOM 995 C CA . ASP A 1 131 ? 3.805 25.478 -5.351 1.00 48.97 131 ASP A CA 1
ATOM 996 C C . ASP A 1 131 ? 3.395 26.960 -5.209 1.00 48.97 131 ASP A C 1
ATOM 998 O O . ASP A 1 131 ? 4.300 27.831 -5.113 1.00 48.97 131 ASP A O 1
#

Foldseek 3Di:
DQLVVCVVVVHDNVVSVVRVVVVVVVCCVVPPDPDDDDLLRVLLVVLVVQLVVCVVVVHDNVVSNVRSVVSSVVSCVPPPDPPDQPLLRVLLVVLVVQLVVCVVVVHDNVVSNVVSVVSSVVSVVVVVVVD

Radius of gyration: 27.66 Å; chains: 1; bounding box: 52×53×71 Å